Protein AF-A0A949PMW7-F1 (afdb_monomer_lite)

Structure (mmCIF, N/CA/C/O backbone):
data_AF-A0A949PMW7-F1
#
_entry.id   AF-A0A949PMW7-F1
#
loop_
_atom_site.group_PDB
_atom_site.id
_atom_site.type_symbol
_atom_site.label_atom_id
_atom_site.label_alt_id
_atom_site.label_comp_id
_atom_site.label_asym_id
_atom_site.label_entity_id
_atom_site.label_seq_id
_atom_site.pdbx_PDB_ins_code
_atom_site.Cartn_x
_atom_site.Cartn_y
_atom_site.Cartn_z
_atom_site.occupancy
_atom_site.B_iso_or_equiv
_atom_site.auth_seq_id
_atom_site.auth_comp_id
_atom_site.auth_asym_id
_atom_site.auth_atom_id
_atom_site.pdbx_PDB_model_num
ATOM 1 N N . MET A 1 1 ? 13.376 -17.181 19.870 1.00 48.56 1 MET A N 1
ATOM 2 C CA . MET A 1 1 ? 12.760 -15.871 19.568 1.00 48.56 1 MET A CA 1
ATOM 3 C C . MET A 1 1 ? 11.488 -16.152 18.781 1.00 48.56 1 MET A C 1
ATOM 5 O O . MET A 1 1 ? 11.592 -16.714 17.703 1.00 48.56 1 MET A O 1
ATOM 9 N N . ILE A 1 2 ? 10.303 -15.901 19.344 1.00 54.31 2 ILE A N 1
ATOM 10 C CA . ILE A 1 2 ? 9.039 -16.058 18.604 1.00 54.31 2 ILE A CA 1
ATOM 11 C C . ILE A 1 2 ? 8.854 -14.772 17.798 1.00 54.31 2 ILE A C 1
ATOM 13 O O . ILE A 1 2 ? 8.815 -13.692 18.382 1.00 54.31 2 ILE A O 1
ATOM 17 N N . LEU A 1 3 ? 8.806 -14.874 16.471 1.00 75.69 3 LEU A N 1
ATOM 18 C CA . LEU A 1 3 ? 8.515 -13.734 15.603 1.00 75.69 3 LEU A CA 1
ATOM 19 C C . LEU A 1 3 ? 7.012 -13.443 15.718 1.00 75.69 3 LEU A C 1
ATOM 21 O O . LEU A 1 3 ? 6.194 -14.329 15.471 1.00 75.69 3 LEU A O 1
ATOM 25 N N . GLY A 1 4 ? 6.637 -12.235 16.141 1.00 85.19 4 GLY A N 1
ATOM 26 C CA . GLY A 1 4 ? 5.227 -11.851 16.227 1.00 85.19 4 GLY A CA 1
ATOM 27 C C . GLY A 1 4 ? 4.612 -11.741 14.832 1.00 85.19 4 GLY A C 1
ATOM 28 O O . GLY A 1 4 ? 5.252 -11.210 13.928 1.00 85.19 4 GLY A O 1
ATOM 29 N N . ALA A 1 5 ? 3.380 -12.217 14.652 1.00 91.06 5 ALA A N 1
ATOM 30 C CA . ALA A 1 5 ? 2.618 -12.052 13.414 1.00 91.06 5 ALA A CA 1
ATOM 31 C C . ALA A 1 5 ? 1.388 -11.172 13.655 1.00 91.06 5 ALA A C 1
ATOM 33 O O . ALA A 1 5 ? 0.769 -11.237 14.721 1.00 91.06 5 ALA A O 1
ATOM 34 N N . ILE A 1 6 ? 1.010 -10.373 12.657 1.00 92.81 6 ILE A N 1
ATOM 35 C CA . ILE A 1 6 ? -0.219 -9.572 12.697 1.00 92.81 6 ILE A CA 1
ATOM 36 C C . ILE A 1 6 ? -1.310 -10.304 11.920 1.00 92.81 6 ILE A C 1
ATOM 38 O O . ILE A 1 6 ? -1.129 -10.681 10.763 1.00 92.81 6 ILE A O 1
ATOM 42 N N . ARG A 1 7 ? -2.480 -10.473 12.539 1.00 94.69 7 ARG A N 1
ATOM 43 C CA . ARG A 1 7 ? -3.654 -11.054 11.883 1.00 94.69 7 ARG A CA 1
ATOM 44 C C . ARG A 1 7 ? -4.845 -10.118 12.011 1.00 94.69 7 ARG A C 1
ATOM 46 O O . ARG A 1 7 ? -5.456 -10.012 13.073 1.00 94.69 7 ARG A O 1
ATOM 53 N N . LYS A 1 8 ? -5.182 -9.442 10.916 1.00 96.38 8 LYS A N 1
ATOM 54 C CA . LYS A 1 8 ? -6.333 -8.548 10.827 1.00 96.38 8 LYS A CA 1
ATOM 55 C C . LYS A 1 8 ? -7.572 -9.332 10.393 1.00 96.38 8 LYS A C 1
ATOM 57 O O . LYS A 1 8 ? -7.629 -9.861 9.288 1.00 96.38 8 LYS A O 1
ATOM 62 N N . VAL A 1 9 ? -8.579 -9.365 11.263 1.00 95.94 9 VAL A N 1
ATOM 63 C CA . VAL A 1 9 ? -9.898 -9.969 11.016 1.00 95.94 9 VAL A CA 1
ATOM 64 C C . VAL A 1 9 ? -11.020 -8.930 11.026 1.00 95.94 9 VAL A C 1
ATOM 66 O O . VAL A 1 9 ? -10.823 -7.795 11.465 1.00 95.94 9 VAL A O 1
ATOM 69 N N . GLY A 1 10 ? -12.198 -9.323 10.535 1.00 97.06 10 GLY A N 1
ATOM 70 C CA . GLY A 1 10 ? -13.390 -8.473 10.480 1.00 97.06 10 GLY A CA 1
ATOM 71 C C . GLY A 1 10 ? -13.323 -7.392 9.400 1.00 97.06 10 GLY A C 1
ATOM 72 O O . GLY A 1 10 ? -12.268 -7.115 8.837 1.00 97.06 10 GLY A O 1
ATOM 73 N N . THR A 1 11 ? -14.454 -6.758 9.111 1.00 96.50 11 THR A N 1
ATOM 74 C CA . THR A 1 11 ? -14.602 -5.808 7.994 1.00 96.50 11 THR A CA 1
ATOM 75 C C . THR A 1 11 ? -14.104 -4.393 8.297 1.00 96.50 11 THR A C 1
ATOM 77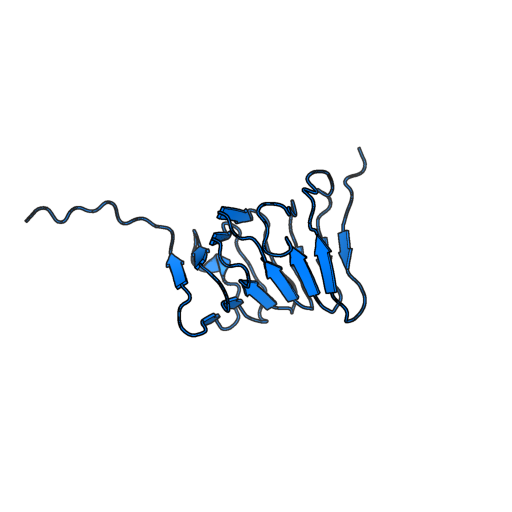 O O . THR A 1 11 ? -13.934 -3.603 7.376 1.00 96.50 11 THR A O 1
ATOM 80 N N . GLY A 1 12 ? -13.831 -4.069 9.565 1.00 98.00 12 GLY A N 1
ATOM 81 C CA . GLY A 1 12 ? -13.364 -2.742 9.977 1.00 98.00 12 GLY A CA 1
ATOM 82 C C . GLY A 1 12 ? -11.913 -2.430 9.593 1.00 98.00 12 GLY A C 1
ATOM 83 O O . GLY A 1 12 ? -11.220 -3.240 8.970 1.00 98.00 12 GLY A O 1
ATOM 84 N N . THR A 1 13 ? -11.436 -1.268 10.034 1.00 98.06 13 THR A N 1
ATOM 85 C CA . THR A 1 13 ? -10.054 -0.808 9.834 1.00 98.06 13 THR A CA 1
ATOM 86 C C . THR A 1 13 ? -9.223 -1.037 11.091 1.00 98.06 13 THR A C 1
ATOM 88 O O . THR A 1 13 ? -9.633 -0.656 12.184 1.00 98.06 13 THR A O 1
ATOM 91 N N . LEU A 1 14 ? -8.043 -1.638 10.940 1.00 97.19 14 LEU A N 1
ATOM 92 C CA . LEU A 1 14 ? -6.988 -1.613 11.953 1.00 97.19 14 LEU A CA 1
ATOM 93 C C . LEU A 1 14 ? -5.913 -0.637 11.492 1.00 97.19 14 LEU A C 1
ATOM 95 O O . LEU A 1 14 ? -5.380 -0.802 10.399 1.00 97.19 14 LEU A O 1
ATOM 99 N N . THR A 1 15 ? -5.585 0.343 12.324 1.00 97.00 15 THR A N 1
ATOM 100 C CA . THR A 1 15 ? -4.560 1.344 12.017 1.00 97.00 15 THR A CA 1
ATOM 101 C C . THR A 1 15 ? -3.307 1.089 12.843 1.00 97.00 15 THR A C 1
ATOM 103 O O . THR A 1 15 ? -3.361 1.072 14.071 1.00 97.00 15 THR A O 1
ATOM 106 N N . LEU A 1 16 ? -2.170 0.932 12.169 1.00 95.56 16 LEU A N 1
ATOM 107 C CA . LEU A 1 16 ? -0.841 0.846 12.766 1.00 95.56 16 LEU A CA 1
ATOM 108 C C . LEU A 1 16 ? -0.183 2.228 12.708 1.00 95.56 16 LEU A C 1
ATOM 110 O O . LEU A 1 16 ? 0.491 2.567 11.738 1.00 95.56 16 LEU A O 1
ATOM 114 N N . SER A 1 17 ? -0.421 3.049 13.732 1.00 94.62 17 SER A N 1
ATOM 115 C CA . SER A 1 17 ? 0.116 4.417 13.816 1.00 94.62 17 SER A CA 1
ATOM 116 C C . SER A 1 17 ? 1.540 4.494 14.379 1.00 94.62 17 SER A C 1
ATOM 118 O O . SER A 1 17 ? 2.226 5.482 14.133 1.00 94.62 17 SER A O 1
ATOM 120 N N . GLY A 1 18 ? 1.981 3.478 15.125 1.00 92.25 18 GLY A N 1
ATOM 121 C CA . GLY A 1 18 ? 3.345 3.354 15.649 1.00 92.25 18 GLY A CA 1
ATOM 122 C C . GLY A 1 18 ? 4.283 2.553 14.743 1.00 92.25 18 GLY A C 1
ATOM 123 O O . GLY A 1 18 ? 3.854 1.905 13.784 1.00 92.25 18 GLY A O 1
ATOM 124 N N . ASP A 1 19 ? 5.571 2.569 15.076 1.00 87.50 19 ASP A N 1
ATOM 125 C CA . ASP A 1 19 ? 6.575 1.757 14.392 1.00 87.50 19 ASP A CA 1
ATOM 126 C C . ASP A 1 19 ? 6.646 0.363 15.037 1.00 87.50 19 ASP A C 1
ATOM 128 O O . ASP A 1 19 ? 6.971 0.203 16.212 1.00 87.50 19 ASP A O 1
ATOM 132 N N . HIS A 1 20 ? 6.321 -0.664 14.258 1.00 82.00 20 HIS A N 1
ATOM 133 C CA . HIS A 1 20 ? 6.089 -2.035 14.701 1.00 82.00 20 HIS A CA 1
ATOM 134 C C . HIS A 1 20 ? 7.138 -3.000 14.126 1.00 82.00 20 HIS A C 1
ATOM 136 O O . HIS A 1 20 ? 6.818 -3.988 13.470 1.00 82.00 20 HIS A O 1
ATOM 142 N N . ASN A 1 21 ? 8.420 -2.735 14.390 1.00 78.69 21 ASN A N 1
ATOM 143 C CA . ASN A 1 21 ? 9.539 -3.483 13.793 1.00 78.69 21 ASN A CA 1
ATOM 144 C C . ASN A 1 21 ? 9.737 -4.908 14.358 1.00 78.69 21 ASN A C 1
ATOM 146 O O . ASN A 1 21 ? 10.553 -5.666 13.841 1.00 78.69 21 ASN A O 1
ATOM 150 N N . SER A 1 22 ? 9.006 -5.289 15.409 1.00 83.25 22 SER A N 1
ATOM 151 C CA . SER A 1 22 ? 9.116 -6.598 16.068 1.00 83.25 22 SER A CA 1
ATOM 152 C C . SER A 1 22 ? 8.214 -7.689 15.472 1.00 83.25 22 SER A C 1
ATOM 154 O O . SER A 1 22 ? 8.407 -8.868 15.778 1.00 83.25 22 SER A O 1
ATOM 156 N N . PHE A 1 23 ? 7.252 -7.339 14.609 1.00 83.94 23 PHE A N 1
ATOM 157 C CA . PHE A 1 23 ? 6.304 -8.292 14.012 1.00 83.94 23 PHE A CA 1
ATOM 158 C C . PHE A 1 23 ? 6.822 -8.883 12.700 1.00 83.94 23 PHE A C 1
ATOM 160 O O . PHE A 1 23 ? 6.257 -8.699 11.626 1.00 83.94 23 PHE A O 1
ATOM 167 N N . THR A 1 24 ? 7.941 -9.588 12.777 1.00 85.75 24 THR A N 1
ATOM 168 C CA . THR A 1 24 ? 8.629 -10.149 11.607 1.00 85.75 24 THR A CA 1
ATOM 169 C C . THR A 1 24 ? 8.054 -11.487 11.132 1.00 85.75 24 THR A C 1
ATOM 171 O O . THR A 1 24 ? 8.508 -12.014 10.120 1.00 85.75 24 THR A O 1
ATOM 174 N N . GLY A 1 25 ? 7.035 -12.029 11.811 1.00 89.44 25 GLY A N 1
ATOM 175 C CA . GLY A 1 25 ? 6.341 -13.268 11.435 1.00 89.44 25 GLY A CA 1
ATOM 176 C C . GLY A 1 25 ? 5.393 -13.120 10.238 1.00 89.44 25 GLY A C 1
ATOM 177 O O . GLY A 1 25 ? 4.716 -14.078 9.874 1.00 89.44 25 GLY A O 1
ATOM 178 N N . GLY A 1 26 ? 5.340 -11.931 9.631 1.00 93.06 26 GLY A N 1
ATOM 179 C CA . GLY A 1 26 ? 4.452 -11.602 8.524 1.00 93.06 26 GLY A CA 1
ATOM 180 C C . GLY A 1 26 ? 3.075 -11.130 8.985 1.00 93.06 26 GLY A C 1
ATOM 181 O O . GLY A 1 26 ? 2.756 -11.066 10.177 1.00 93.06 26 GLY A O 1
ATOM 182 N N . THR A 1 27 ? 2.254 -10.766 8.006 1.00 96.62 27 THR A N 1
ATOM 183 C CA . THR A 1 27 ? 0.935 -10.178 8.237 1.00 96.62 27 THR A CA 1
ATOM 184 C C . THR A 1 27 ? -0.117 -10.835 7.361 1.00 96.62 27 THR A C 1
ATOM 186 O O . THR A 1 27 ? 0.087 -11.026 6.167 1.00 96.62 27 THR A O 1
ATOM 189 N N . THR A 1 28 ? -1.273 -11.155 7.937 1.00 97.75 28 THR A N 1
ATOM 190 C CA . THR A 1 28 ? -2.447 -11.630 7.193 1.00 97.75 28 THR A CA 1
ATOM 191 C C . THR A 1 28 ? -3.634 -10.709 7.443 1.00 97.75 28 THR A C 1
ATOM 193 O O . THR A 1 28 ? -4.027 -10.494 8.590 1.00 97.75 28 THR A O 1
ATOM 196 N N . ILE A 1 29 ? -4.238 -10.199 6.374 1.00 98.38 29 ILE A N 1
ATOM 197 C CA . ILE A 1 29 ? -5.479 -9.424 6.389 1.00 98.38 29 ILE A CA 1
ATOM 198 C C . ILE A 1 29 ? -6.568 -10.320 5.815 1.00 98.38 29 ILE A C 1
ATOM 200 O O . ILE A 1 29 ? -6.662 -10.504 4.605 1.00 98.38 29 ILE A O 1
ATOM 204 N N . SER A 1 30 ? -7.387 -10.905 6.684 1.00 98.00 30 SER A N 1
ATOM 205 C CA . SER A 1 30 ? -8.479 -11.786 6.265 1.00 98.00 30 SER A CA 1
ATOM 206 C C . SER A 1 30 ? -9.666 -11.012 5.686 1.00 98.00 30 SER A C 1
ATOM 208 O O . SER A 1 30 ? -10.362 -11.545 4.834 1.00 98.00 30 SER A O 1
ATOM 210 N N . ALA A 1 31 ? -9.909 -9.787 6.164 1.00 96.56 31 ALA A N 1
ATOM 211 C CA . ALA A 1 31 ? -10.979 -8.902 5.707 1.00 96.56 31 ALA A CA 1
ATOM 212 C C . ALA A 1 31 ? -10.741 -7.452 6.177 1.00 96.56 31 ALA A C 1
ATOM 214 O O . ALA A 1 31 ? -9.932 -7.190 7.081 1.00 96.56 31 ALA A O 1
ATOM 215 N N . GLY A 1 32 ? -11.498 -6.517 5.597 1.00 98.19 32 GLY A N 1
ATOM 216 C CA . GLY A 1 32 ? -11.461 -5.100 5.956 1.00 98.19 32 GLY A CA 1
ATOM 217 C C . GLY A 1 32 ? -10.161 -4.422 5.535 1.00 98.19 32 GLY A C 1
ATOM 218 O O . GLY A 1 32 ? -9.576 -4.776 4.513 1.00 98.19 32 GLY A O 1
ATOM 219 N N . VAL A 1 33 ? -9.708 -3.451 6.328 1.00 98.56 33 VAL A N 1
ATOM 220 C CA . VAL A 1 33 ? -8.523 -2.642 6.008 1.00 98.56 33 VAL A CA 1
ATOM 221 C C . VAL A 1 33 ? -7.459 -2.787 7.094 1.00 98.56 33 VAL A C 1
ATOM 223 O O . VAL A 1 33 ? -7.763 -2.692 8.286 1.00 98.56 33 VAL A O 1
ATOM 226 N N . LEU A 1 34 ? -6.205 -2.980 6.692 1.00 98.00 34 LEU A N 1
ATOM 227 C CA . LEU A 1 34 ? -5.043 -2.671 7.526 1.00 98.00 34 LEU A CA 1
ATOM 228 C C . LEU A 1 34 ? -4.418 -1.382 7.000 1.00 98.00 34 LEU A C 1
ATOM 230 O O . LEU A 1 34 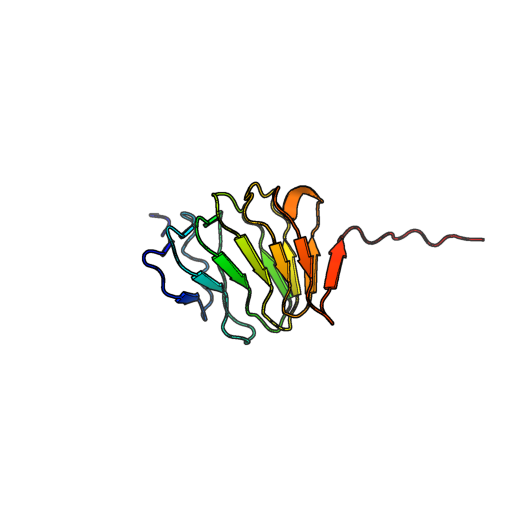? -3.970 -1.344 5.858 1.00 98.00 34 LEU A O 1
ATOM 234 N N . GLN A 1 35 ? -4.402 -0.333 7.814 1.00 98.44 35 GLN A N 1
ATOM 235 C CA . GLN A 1 35 ? -3.813 0.949 7.456 1.00 98.44 35 GLN A CA 1
ATOM 236 C C . GLN A 1 35 ? -2.479 1.150 8.171 1.00 98.44 35 GLN A C 1
ATOM 238 O O . GLN A 1 35 ? -2.394 1.002 9.388 1.00 98.44 35 GLN A O 1
ATOM 243 N N . ILE A 1 36 ? -1.452 1.527 7.419 1.00 97.50 36 ILE A N 1
ATOM 244 C CA . ILE A 1 36 ? -0.135 1.898 7.928 1.00 97.50 36 ILE A CA 1
ATOM 245 C C . ILE A 1 36 ? -0.063 3.414 8.021 1.00 97.50 36 ILE A C 1
ATOM 247 O O . ILE A 1 36 ? -0.185 4.107 7.011 1.00 97.50 36 ILE A O 1
ATOM 251 N N . GLY A 1 37 ? 0.136 3.922 9.232 1.00 97.06 37 GLY A N 1
ATOM 252 C CA . GLY A 1 37 ? 0.084 5.347 9.524 1.00 97.06 37 GLY A CA 1
ATOM 253 C C . GLY A 1 37 ? -1.339 5.909 9.614 1.00 97.06 37 GLY A C 1
ATOM 254 O O . GLY A 1 37 ? -2.343 5.237 9.364 1.00 97.06 37 GLY A O 1
ATOM 255 N N . ASN A 1 38 ? -1.422 7.172 10.026 1.00 96.88 38 ASN A N 1
ATOM 256 C CA . ASN A 1 38 ? -2.671 7.930 10.142 1.00 96.88 38 ASN A CA 1
ATOM 257 C C . ASN A 1 38 ? -2.491 9.376 9.644 1.00 96.88 38 ASN A C 1
ATOM 259 O O . ASN A 1 38 ? -2.817 10.327 10.348 1.00 96.88 38 ASN A O 1
ATOM 263 N N . GLY A 1 39 ? -1.854 9.540 8.481 1.00 95.88 39 GLY A N 1
ATOM 264 C CA . GLY A 1 39 ? -1.508 10.840 7.893 1.00 95.88 39 GLY A CA 1
ATOM 265 C C . GLY A 1 39 ? -0.268 11.506 8.504 1.00 95.88 39 GLY A C 1
ATOM 266 O O . GLY A 1 39 ? 0.090 12.614 8.117 1.00 95.88 39 GLY A O 1
ATOM 267 N N . GLY A 1 40 ? 0.396 10.841 9.453 1.00 95.62 40 GLY A N 1
ATOM 268 C CA . GLY A 1 40 ? 1.648 11.283 10.070 1.00 95.62 40 GLY A CA 1
ATOM 269 C C . GLY A 1 40 ? 2.891 10.639 9.451 1.00 95.62 40 GLY A C 1
ATOM 270 O O . GLY A 1 40 ? 2.818 9.924 8.452 1.00 95.62 40 GLY A O 1
ATOM 271 N N . ALA A 1 41 ? 4.040 10.873 10.086 1.00 95.62 41 ALA A N 1
ATOM 272 C CA . ALA A 1 41 ? 5.328 10.327 9.658 1.00 95.62 41 ALA A CA 1
ATOM 273 C C . ALA A 1 41 ? 5.646 8.954 10.273 1.00 95.62 41 ALA A C 1
ATOM 275 O O . ALA A 1 41 ? 6.710 8.409 10.003 1.00 95.62 41 ALA A O 1
ATOM 276 N N . THR A 1 42 ? 4.762 8.399 11.100 1.00 95.31 42 THR A N 1
ATOM 277 C CA . THR A 1 42 ? 4.952 7.128 11.813 1.00 95.31 42 THR A CA 1
ATOM 278 C C . THR A 1 42 ? 4.025 6.047 11.271 1.00 95.31 42 THR A C 1
ATOM 280 O O . THR A 1 42 ? 3.029 6.339 10.599 1.00 95.31 42 THR A O 1
ATOM 283 N N . GLY A 1 43 ? 4.358 4.794 11.563 1.00 94.19 43 GLY A N 1
ATOM 284 C CA . GLY A 1 43 ? 3.647 3.637 11.041 1.00 94.19 43 GLY A CA 1
ATOM 285 C C . GLY A 1 43 ? 4.612 2.756 10.271 1.00 94.19 43 GLY A C 1
ATOM 286 O O . GLY A 1 43 ? 5.105 3.144 9.209 1.00 94.19 43 GLY A O 1
ATOM 287 N N . SER A 1 44 ? 4.860 1.552 10.774 1.00 92.06 44 SER A N 1
ATOM 288 C CA . SER A 1 44 ? 5.646 0.557 10.050 1.00 92.06 44 SER A CA 1
ATOM 289 C C . SER A 1 44 ? 4.992 -0.818 10.088 1.00 92.06 44 SER A C 1
ATOM 291 O O . SER A 1 44 ? 4.219 -1.144 10.990 1.00 92.06 44 SER A O 1
ATOM 293 N N . LEU A 1 45 ? 5.301 -1.606 9.061 1.00 93.81 45 LEU A N 1
ATOM 294 C CA . LEU A 1 45 ? 4.914 -3.001 8.941 1.00 93.81 45 LEU A CA 1
ATOM 295 C C . LEU A 1 45 ? 6.075 -3.763 8.294 1.00 93.81 45 LEU A C 1
ATOM 297 O O . LEU A 1 45 ? 6.307 -3.587 7.097 1.00 93.81 45 LEU A O 1
ATOM 301 N N . PRO A 1 46 ? 6.847 -4.551 9.055 1.00 91.75 46 PRO A N 1
ATOM 302 C CA . PRO A 1 46 ? 7.878 -5.401 8.486 1.00 91.75 46 PRO A CA 1
ATOM 303 C C . PRO A 1 46 ? 7.284 -6.705 7.934 1.00 91.75 46 PRO A C 1
ATOM 305 O O . PRO A 1 46 ? 6.237 -7.181 8.373 1.00 91.75 46 PRO A O 1
ATOM 308 N N . GLY A 1 47 ? 8.018 -7.325 7.012 1.00 93.69 47 GLY A N 1
ATOM 309 C CA . GLY A 1 47 ? 7.715 -8.659 6.499 1.00 93.69 47 GLY A CA 1
ATOM 310 C C . GLY A 1 47 ? 6.649 -8.701 5.403 1.00 93.69 47 GLY A C 1
ATOM 311 O O . GLY A 1 47 ? 6.128 -7.686 4.948 1.00 93.69 47 GLY A O 1
ATOM 312 N N . ASN A 1 48 ? 6.365 -9.922 4.950 1.00 96.19 48 ASN A N 1
ATOM 313 C CA . ASN A 1 48 ? 5.412 -10.181 3.874 1.00 96.19 48 ASN A CA 1
ATOM 314 C C . ASN A 1 48 ? 3.964 -10.011 4.348 1.00 96.19 48 ASN A C 1
ATOM 316 O O . ASN A 1 48 ? 3.638 -10.274 5.512 1.00 96.19 48 ASN A O 1
ATOM 320 N N . VAL A 1 49 ? 3.089 -9.629 3.420 1.00 97.94 49 VAL A N 1
ATOM 321 C CA . VAL A 1 49 ? 1.661 -9.425 3.661 1.00 97.94 49 VAL A CA 1
ATOM 322 C C . VAL A 1 49 ? 0.841 -10.327 2.745 1.00 97.94 49 VAL A C 1
ATOM 324 O O . VAL A 1 49 ? 1.010 -10.329 1.528 1.00 97.94 49 VAL A O 1
ATOM 327 N N . VAL A 1 50 ? -0.105 -11.053 3.329 1.00 98.44 50 VAL A N 1
ATOM 328 C CA . VAL A 1 50 ? -1.217 -11.678 2.606 1.00 98.44 50 VAL A CA 1
ATOM 329 C C . VAL A 1 50 ? -2.450 -10.808 2.833 1.00 98.44 50 VAL A C 1
ATOM 331 O O . VAL A 1 50 ? -2.948 -10.733 3.956 1.00 98.44 50 VAL A O 1
ATOM 334 N N . THR A 1 51 ? -2.938 -10.126 1.800 1.00 98.06 51 THR A N 1
ATOM 335 C CA . THR A 1 51 ? -4.132 -9.279 1.847 1.00 98.06 51 THR A CA 1
ATOM 336 C C . THR A 1 51 ? -5.294 -9.918 1.099 1.00 98.06 51 THR A C 1
ATOM 338 O O . THR A 1 51 ? -5.200 -10.175 -0.092 1.00 98.06 51 THR A O 1
ATOM 341 N N . ASN A 1 52 ? -6.408 -10.160 1.791 1.00 98.06 52 ASN A N 1
ATOM 342 C CA . ASN A 1 52 ? -7.705 -10.533 1.204 1.00 98.06 52 ASN A CA 1
ATOM 343 C C . ASN A 1 52 ? -8.759 -9.423 1.407 1.00 98.06 52 ASN A C 1
ATOM 345 O O . ASN A 1 52 ? -9.945 -9.624 1.165 1.00 98.06 52 ASN A O 1
ATOM 349 N N . GLY A 1 53 ? -8.322 -8.259 1.894 1.00 98.06 53 GLY A N 1
ATOM 350 C CA . GLY A 1 53 ? -9.102 -7.030 2.014 1.00 98.06 53 GLY A CA 1
ATOM 351 C C . GLY A 1 53 ? -8.333 -5.893 1.350 1.00 98.06 53 GLY A C 1
ATOM 352 O O . GLY A 1 53 ? -7.993 -5.995 0.176 1.00 98.06 53 GLY A O 1
ATOM 353 N N . ALA A 1 54 ? -7.994 -4.850 2.107 1.00 98.44 54 ALA A N 1
ATOM 354 C CA . ALA A 1 54 ? -7.118 -3.781 1.631 1.00 98.44 54 ALA A CA 1
ATOM 355 C C . ALA A 1 54 ? -5.926 -3.548 2.570 1.00 98.44 54 ALA A C 1
ATOM 357 O O . ALA A 1 54 ? -6.092 -3.435 3.791 1.00 98.44 54 ALA A O 1
ATOM 358 N N . LEU A 1 55 ? -4.735 -3.402 1.990 1.00 98.56 55 LEU A N 1
ATOM 359 C CA . LEU A 1 55 ? -3.568 -2.825 2.660 1.00 98.56 55 LEU A CA 1
ATOM 360 C C . LEU A 1 55 ? -3.454 -1.354 2.251 1.00 98.56 55 LEU A C 1
ATOM 362 O O . LEU A 1 55 ? -3.266 -1.055 1.076 1.00 98.56 55 LEU A O 1
ATOM 366 N N . SER A 1 56 ? -3.577 -0.439 3.208 1.00 98.62 56 SER A N 1
ATOM 367 C CA . SER A 1 56 ? -3.594 1.004 2.961 1.00 98.62 56 SER A CA 1
ATOM 368 C C . SER A 1 56 ? -2.359 1.686 3.545 1.00 98.62 56 SER A C 1
ATOM 370 O O . SER A 1 56 ? -2.041 1.492 4.716 1.00 98.62 56 SER A O 1
ATOM 372 N N . PHE A 1 57 ? -1.682 2.517 2.761 1.00 98.56 57 PHE A N 1
ATOM 373 C CA . PHE A 1 57 ? -0.546 3.327 3.192 1.00 98.56 57 PHE A CA 1
ATOM 374 C C . PHE A 1 57 ? -0.984 4.784 3.354 1.00 98.56 57 PHE A C 1
ATOM 376 O O . PHE A 1 57 ? -1.281 5.475 2.376 1.00 98.56 57 PHE A O 1
ATOM 383 N N . ASN A 1 58 ? -1.020 5.254 4.601 1.00 98.38 58 ASN A N 1
ATOM 384 C CA . ASN A 1 58 ? -1.441 6.596 4.991 1.00 98.38 58 ASN A CA 1
ATOM 385 C C . ASN A 1 58 ? -0.344 7.313 5.796 1.00 98.38 58 ASN A C 1
ATOM 387 O O . ASN A 1 58 ? -0.488 7.560 6.996 1.00 98.38 58 ASN A O 1
ATOM 391 N N . ARG A 1 59 ? 0.771 7.628 5.131 1.00 97.94 59 ARG A N 1
ATOM 392 C CA . ARG A 1 59 ? 1.877 8.421 5.690 1.00 97.94 59 ARG A CA 1
ATOM 393 C C . ARG A 1 59 ? 2.088 9.709 4.899 1.00 97.94 59 ARG A C 1
ATOM 395 O O . ARG A 1 59 ? 1.737 9.780 3.723 1.00 97.94 59 ARG A O 1
ATOM 402 N N . ASN A 1 60 ? 2.673 10.717 5.541 1.00 97.69 60 ASN A N 1
ATOM 403 C CA . ASN A 1 60 ? 2.986 12.011 4.916 1.00 97.69 60 ASN A CA 1
ATOM 404 C C . ASN A 1 60 ? 4.451 12.154 4.466 1.00 97.69 60 ASN A C 1
ATOM 406 O O . ASN A 1 60 ? 4.819 13.161 3.869 1.00 97.69 60 ASN A O 1
ATOM 410 N N . ASN A 1 61 ? 5.286 11.157 4.751 1.00 96.88 61 ASN A N 1
ATOM 411 C CA . ASN A 1 61 ? 6.699 11.119 4.402 1.00 96.88 61 ASN A CA 1
ATOM 412 C C . ASN A 1 61 ? 7.001 9.931 3.477 1.00 96.88 61 ASN A C 1
ATOM 414 O O . ASN A 1 61 ? 6.101 9.192 3.076 1.00 96.88 61 ASN A O 1
ATOM 418 N N . THR A 1 62 ? 8.274 9.750 3.127 1.00 96.56 62 THR A N 1
ATOM 419 C CA . THR A 1 62 ? 8.703 8.585 2.352 1.00 96.56 62 THR A CA 1
ATOM 420 C C . THR A 1 62 ? 8.783 7.340 3.233 1.00 96.56 62 THR A C 1
ATOM 422 O O . THR A 1 62 ? 9.456 7.348 4.265 1.00 96.56 62 THR A O 1
ATOM 425 N N . MET A 1 63 ? 8.141 6.256 2.800 1.00 95.56 63 MET A N 1
ATOM 426 C CA . MET A 1 63 ? 8.247 4.924 3.392 1.00 95.56 63 MET A CA 1
ATOM 427 C C . MET A 1 63 ? 8.613 3.903 2.317 1.00 95.56 63 MET A C 1
ATOM 429 O O . MET A 1 63 ? 7.909 3.774 1.322 1.00 95.56 63 MET A O 1
ATOM 433 N N . THR A 1 64 ? 9.663 3.121 2.555 1.00 96.06 64 THR A N 1
ATOM 434 C CA . THR A 1 64 ? 9.975 1.946 1.735 1.00 96.06 64 THR A CA 1
ATOM 435 C C . THR A 1 64 ? 9.347 0.706 2.356 1.00 96.06 64 THR A C 1
ATOM 437 O O . THR A 1 64 ? 9.590 0.402 3.524 1.00 96.06 64 THR A O 1
ATOM 440 N N . PHE A 1 65 ? 8.552 -0.016 1.573 1.00 96.50 65 PHE A N 1
ATOM 441 C CA . PHE A 1 65 ? 7.985 -1.303 1.946 1.00 96.50 65 PHE A CA 1
ATOM 442 C C . PHE A 1 65 ? 8.648 -2.407 1.115 1.00 96.50 65 PHE A C 1
ATOM 444 O O . PHE A 1 65 ? 8.467 -2.495 -0.101 1.00 96.50 65 PHE A O 1
ATOM 451 N N . THR A 1 66 ? 9.448 -3.229 1.793 1.00 95.38 66 THR A N 1
ATOM 452 C CA . THR A 1 66 ? 10.285 -4.269 1.176 1.00 95.38 66 THR A CA 1
ATOM 453 C C . THR A 1 66 ? 9.643 -5.652 1.161 1.00 95.38 66 THR A C 1
ATOM 455 O O . THR A 1 66 ? 10.162 -6.565 0.521 1.00 95.38 66 THR A O 1
ATOM 458 N N . GLY A 1 67 ? 8.529 -5.827 1.874 1.00 95.44 67 GLY A N 1
ATOM 459 C CA . GLY A 1 67 ? 7.787 -7.079 1.891 1.00 95.44 67 GLY A CA 1
ATOM 460 C C . GLY A 1 67 ? 7.122 -7.371 0.549 1.00 95.44 67 GLY A C 1
ATOM 461 O O . GLY A 1 67 ? 6.786 -6.465 -0.215 1.00 95.44 67 GLY A O 1
ATOM 462 N N . THR A 1 68 ? 6.888 -8.653 0.288 1.00 97.56 68 THR A N 1
ATOM 463 C CA . THR A 1 68 ? 5.982 -9.070 -0.789 1.00 97.56 68 THR A CA 1
ATOM 464 C C . THR A 1 68 ? 4.535 -8.988 -0.315 1.00 97.56 68 THR A C 1
ATOM 466 O O . THR A 1 68 ? 4.233 -9.230 0.857 1.00 97.56 68 THR A O 1
ATOM 469 N N . ILE A 1 69 ? 3.639 -8.638 -1.229 1.00 98.50 69 ILE A N 1
ATOM 470 C CA . ILE A 1 69 ? 2.200 -8.536 -1.012 1.00 98.50 69 ILE A CA 1
ATOM 471 C C . ILE A 1 69 ? 1.522 -9.556 -1.928 1.00 98.50 69 ILE A C 1
ATOM 473 O O . ILE A 1 69 ? 1.754 -9.587 -3.137 1.00 98.50 69 ILE A O 1
ATOM 477 N N . SER A 1 70 ? 0.678 -10.395 -1.343 1.00 98.44 70 SER A N 1
ATOM 478 C CA . SER A 1 70 ? -0.055 -11.476 -2.014 1.00 98.44 70 SER A CA 1
ATOM 479 C C . SER A 1 70 ? -1.489 -11.557 -1.481 1.00 98.44 70 SER A C 1
ATOM 481 O O . SER A 1 70 ? -1.876 -10.728 -0.661 1.00 98.44 70 SER A O 1
ATOM 483 N N . GLY A 1 71 ? -2.275 -12.550 -1.903 1.00 98.00 71 GLY A N 1
ATOM 484 C CA . GLY A 1 71 ? -3.687 -12.701 -1.519 1.00 98.00 71 GLY A CA 1
ATOM 485 C C . GLY A 1 71 ? -4.640 -12.065 -2.532 1.00 98.00 71 GLY A C 1
ATOM 486 O O . GLY A 1 71 ? -4.194 -11.561 -3.554 1.00 98.00 71 GLY A O 1
ATOM 487 N N . SER A 1 72 ? -5.950 -12.135 -2.291 1.00 97.88 72 SER A N 1
ATOM 488 C CA . SER A 1 72 ? -6.981 -11.711 -3.259 1.00 97.88 72 SER A CA 1
ATOM 489 C C . SER A 1 72 ? -7.347 -10.221 -3.209 1.00 97.88 72 SER A C 1
ATOM 491 O O . SER A 1 72 ? -8.204 -9.778 -3.968 1.00 97.88 72 SER A O 1
ATOM 493 N N . GLY A 1 73 ? -6.779 -9.476 -2.266 1.00 98.00 73 GLY A N 1
ATOM 494 C CA . GLY A 1 73 ? -7.141 -8.099 -1.951 1.00 98.00 73 GLY A CA 1
ATOM 495 C C . GLY A 1 73 ? -6.424 -7.051 -2.797 1.00 98.00 73 GLY A C 1
ATOM 496 O O . GLY A 1 73 ? -5.775 -7.355 -3.795 1.00 98.00 73 GLY A O 1
ATOM 497 N N . GLU A 1 74 ? -6.531 -5.803 -2.353 1.00 98.50 74 GLU A N 1
ATOM 498 C CA . GLU A 1 74 ? -5.973 -4.629 -3.030 1.00 98.50 74 GLU A CA 1
ATOM 499 C C . GLU A 1 74 ? -4.933 -3.892 -2.170 1.00 98.50 74 GLU A C 1
ATOM 501 O O . GLU A 1 74 ? -4.868 -4.046 -0.938 1.00 98.50 74 GLU A O 1
ATOM 506 N N . VAL A 1 75 ? -4.152 -3.038 -2.828 1.00 98.75 75 VAL A N 1
ATOM 507 C CA . VAL A 1 75 ? -3.248 -2.071 -2.194 1.00 98.75 75 VAL A CA 1
ATOM 508 C C . VAL A 1 75 ? -3.757 -0.656 -2.435 1.00 98.75 75 VAL A C 1
ATOM 510 O O . VAL A 1 75 ? -4.168 -0.308 -3.539 1.00 98.75 75 VAL A O 1
ATOM 513 N N . ARG A 1 76 ? -3.713 0.186 -1.400 1.00 98.75 76 ARG A N 1
ATOM 514 C CA . ARG A 1 76 ? -4.151 1.582 -1.462 1.00 98.75 76 ARG A CA 1
ATOM 515 C C . ARG A 1 76 ? -3.036 2.524 -1.018 1.00 98.75 76 ARG A C 1
ATOM 517 O O . ARG A 1 76 ? -2.543 2.410 0.101 1.00 98.75 76 ARG A O 1
ATOM 524 N N . GLN A 1 77 ? -2.681 3.490 -1.854 1.00 98.50 77 GLN A N 1
ATOM 525 C CA . GLN A 1 77 ? -1.901 4.661 -1.461 1.00 98.50 77 GLN A CA 1
ATOM 526 C C . GLN A 1 77 ? -2.881 5.801 -1.169 1.00 98.50 77 GLN A C 1
ATOM 528 O O . GLN A 1 77 ? -3.544 6.285 -2.085 1.00 98.50 77 GLN A O 1
ATOM 533 N N . VAL A 1 78 ? -2.988 6.214 0.095 1.00 98.50 78 VAL A N 1
ATOM 534 C CA . VAL A 1 78 ? -3.943 7.257 0.526 1.00 98.50 78 VAL A CA 1
ATOM 535 C C . VAL A 1 78 ? -3.267 8.442 1.220 1.00 98.50 78 VAL A C 1
ATOM 537 O O . VAL A 1 78 ? -3.849 9.518 1.310 1.00 98.50 78 VAL A O 1
ATOM 540 N N . GLY A 1 79 ? -2.045 8.255 1.721 1.00 98.12 79 GLY A N 1
ATOM 541 C CA . GLY A 1 79 ? -1.271 9.314 2.362 1.00 98.12 79 GLY A CA 1
ATOM 542 C C . GLY A 1 79 ? -0.708 10.319 1.359 1.00 98.12 79 GLY A C 1
ATOM 543 O O . GLY A 1 79 ? -0.473 9.993 0.198 1.00 98.12 79 GLY A O 1
ATOM 544 N N . THR A 1 80 ? -0.441 11.540 1.821 1.00 98.06 80 THR A N 1
ATOM 545 C CA . THR A 1 80 ? 0.158 12.616 1.011 1.00 98.06 80 THR A CA 1
ATOM 546 C C . THR A 1 80 ? 1.641 12.396 0.699 1.00 98.06 80 THR A C 1
ATOM 548 O O . THR A 1 80 ? 2.189 13.086 -0.156 1.00 98.06 80 THR A O 1
ATOM 551 N N . GLY A 1 81 ? 2.291 11.456 1.391 1.00 97.69 81 GLY A N 1
ATOM 552 C CA . GLY A 1 81 ? 3.700 11.118 1.226 1.00 97.69 81 GLY A CA 1
ATOM 553 C C . GLY A 1 81 ? 3.982 10.182 0.050 1.00 97.69 81 GLY A C 1
ATOM 554 O O . GLY A 1 81 ? 3.187 10.033 -0.880 1.00 97.69 81 GLY A O 1
ATOM 555 N N . THR A 1 82 ? 5.145 9.530 0.105 1.00 97.88 82 THR A N 1
ATOM 556 C CA . THR A 1 82 ? 5.595 8.581 -0.921 1.00 97.88 82 THR A CA 1
ATOM 557 C C . THR A 1 82 ? 5.734 7.181 -0.342 1.00 97.88 82 THR A C 1
ATOM 559 O O . THR A 1 82 ? 6.505 6.980 0.592 1.00 97.88 82 THR A O 1
ATOM 562 N N . THR A 1 83 ? 5.065 6.195 -0.931 1.00 97.88 83 THR A N 1
ATOM 563 C CA . THR A 1 83 ? 5.353 4.781 -0.640 1.00 97.88 83 THR A CA 1
ATOM 564 C C . THR A 1 83 ? 6.218 4.214 -1.751 1.00 97.88 83 THR A C 1
ATOM 566 O O . THR A 1 83 ? 5.896 4.383 -2.924 1.00 97.88 83 THR A O 1
ATOM 569 N N . VAL A 1 84 ? 7.310 3.542 -1.397 1.00 97.50 84 VAL A N 1
ATOM 570 C CA . VAL A 1 84 ? 8.196 2.853 -2.339 1.00 97.50 84 VAL A CA 1
ATOM 571 C C . VAL A 1 84 ? 8.003 1.349 -2.180 1.00 97.50 84 VAL A C 1
ATOM 573 O O . VAL A 1 84 ? 8.336 0.796 -1.132 1.00 97.50 84 VAL A O 1
ATOM 576 N N . LEU A 1 85 ? 7.459 0.691 -3.204 1.00 97.50 85 LEU A N 1
ATOM 577 C CA . LEU A 1 85 ? 7.300 -0.761 -3.247 1.00 97.50 85 LEU A CA 1
ATOM 578 C C . LEU A 1 85 ? 8.478 -1.391 -3.990 1.00 97.50 85 LEU A C 1
ATOM 580 O O . LEU A 1 85 ? 8.713 -1.104 -5.168 1.00 97.50 85 LEU A O 1
ATOM 584 N N . THR A 1 86 ? 9.196 -2.271 -3.296 1.00 96.38 86 THR A N 1
ATOM 585 C CA . THR A 1 86 ? 10.365 -2.966 -3.861 1.00 96.38 86 THR A CA 1
ATOM 586 C C . THR A 1 86 ? 10.132 -4.467 -4.033 1.00 96.38 86 THR A C 1
ATOM 588 O O . THR A 1 86 ? 10.813 -5.106 -4.832 1.00 96.38 86 THR A O 1
ATOM 591 N N . GLY A 1 87 ? 9.146 -5.029 -3.324 1.00 95.94 87 GLY A N 1
ATOM 592 C CA . GLY A 1 87 ? 8.760 -6.434 -3.430 1.00 95.94 87 GLY A CA 1
ATOM 593 C C . GLY A 1 87 ? 8.146 -6.795 -4.786 1.00 95.94 87 GLY A C 1
ATOM 594 O O . GLY A 1 87 ? 7.613 -5.944 -5.496 1.00 95.94 87 GLY A O 1
ATOM 595 N N . ILE A 1 88 ? 8.214 -8.081 -5.131 1.00 96.94 88 ILE A N 1
ATOM 596 C CA . ILE A 1 88 ? 7.459 -8.678 -6.240 1.00 96.94 88 ILE A CA 1
ATOM 597 C C . ILE A 1 88 ? 6.109 -9.111 -5.678 1.00 96.94 88 ILE A C 1
ATOM 599 O O . ILE A 1 88 ? 6.050 -9.949 -4.776 1.00 96.94 88 ILE A O 1
ATOM 603 N N . ASN A 1 89 ? 5.034 -8.529 -6.192 1.00 98.19 89 ASN A N 1
ATOM 604 C CA . ASN A 1 89 ? 3.700 -8.681 -5.639 1.00 98.19 89 ASN A CA 1
ATOM 605 C C . ASN A 1 89 ? 2.796 -9.488 -6.577 1.00 98.19 89 ASN A C 1
ATOM 607 O O . ASN A 1 89 ? 2.965 -9.464 -7.793 1.00 98.19 89 ASN A O 1
ATOM 611 N N . THR A 1 90 ? 1.827 -10.210 -6.011 1.00 98.00 90 THR A N 1
ATOM 612 C CA . THR A 1 90 ? 0.963 -11.148 -6.760 1.00 98.00 90 THR A CA 1
ATOM 613 C C . THR A 1 90 ? -0.528 -10.975 -6.483 1.00 98.00 90 THR A C 1
ATOM 615 O O . THR A 1 90 ? -1.331 -11.815 -6.884 1.00 98.00 90 THR A O 1
ATOM 618 N N . TYR A 1 91 ? -0.921 -9.901 -5.795 1.00 98.19 91 TYR A N 1
ATOM 619 C CA . TYR A 1 91 ? -2.328 -9.629 -5.520 1.00 98.19 91 TYR A CA 1
ATOM 620 C C . TYR A 1 91 ? -3.081 -9.216 -6.804 1.00 98.19 91 TYR A C 1
ATOM 622 O O . TYR A 1 91 ? -2.593 -8.355 -7.543 1.00 98.19 91 TYR A O 1
ATOM 630 N N . PRO A 1 92 ? -4.265 -9.795 -7.083 1.00 97.88 92 PRO A N 1
ATOM 631 C CA . PRO A 1 92 ? -5.053 -9.477 -8.268 1.00 97.88 92 PRO A CA 1
ATOM 632 C C . PRO A 1 92 ? -6.094 -8.374 -8.029 1.00 97.88 92 PRO A C 1
ATOM 634 O O . PRO A 1 92 ? -6.676 -7.890 -8.991 1.00 97.88 92 PRO A O 1
ATOM 637 N N . GLY A 1 93 ? -6.355 -7.960 -6.780 1.00 97.81 93 GLY A N 1
ATOM 638 C CA . GLY A 1 93 ? -7.383 -6.955 -6.471 1.00 97.81 93 GLY A CA 1
ATOM 639 C C . GLY A 1 93 ? -7.026 -5.527 -6.895 1.00 97.81 93 GLY A C 1
ATOM 640 O O . GLY A 1 93 ? -7.862 -4.636 -6.784 1.00 97.81 93 GLY A O 1
ATOM 641 N N . GLY A 1 94 ? -5.811 -5.317 -7.408 1.00 97.75 94 GLY A N 1
ATOM 642 C CA . GLY A 1 94 ? -5.366 -4.057 -7.990 1.00 97.75 94 GLY A CA 1
ATOM 643 C C . GLY A 1 94 ? -4.733 -3.083 -6.998 1.00 97.75 94 GLY A C 1
ATOM 644 O O . GLY A 1 94 ? -4.636 -3.332 -5.791 1.00 97.75 94 GLY A O 1
ATOM 645 N N . THR A 1 95 ? -4.264 -1.966 -7.548 1.00 98.56 95 THR A N 1
ATOM 646 C CA . THR A 1 95 ? -3.628 -0.873 -6.809 1.00 98.56 95 THR A CA 1
ATOM 647 C C . THR A 1 95 ? -4.404 0.418 -7.020 1.00 98.56 95 THR A C 1
ATOM 649 O O . THR A 1 95 ? -4.542 0.889 -8.149 1.00 98.56 95 THR A O 1
ATOM 652 N N . LYS A 1 96 ? -4.862 1.042 -5.936 1.00 98.69 96 LYS A N 1
ATOM 653 C CA . LYS A 1 96 ? -5.533 2.343 -5.969 1.00 98.69 96 LYS A CA 1
ATOM 654 C C . LYS A 1 96 ? -4.643 3.437 -5.384 1.00 98.69 96 LYS A C 1
ATOM 656 O O . LYS A 1 96 ? -4.174 3.321 -4.254 1.00 98.69 96 LYS A O 1
ATOM 661 N N . ILE A 1 97 ? -4.455 4.526 -6.119 1.00 98.69 97 ILE A N 1
ATOM 662 C CA . ILE A 1 97 ? -3.700 5.704 -5.687 1.00 98.69 97 ILE A CA 1
ATOM 663 C C . ILE A 1 97 ? -4.670 6.881 -5.583 1.00 98.69 97 ILE A C 1
ATOM 665 O O . ILE A 1 97 ? -5.093 7.439 -6.593 1.00 98.69 97 ILE A O 1
ATOM 669 N N . SER A 1 98 ? -5.017 7.239 -4.350 1.00 98.44 98 SER A N 1
ATOM 670 C CA . SER A 1 98 ? -5.898 8.363 -3.996 1.00 98.44 98 SER A CA 1
ATOM 671 C C . SER A 1 98 ? -5.196 9.389 -3.096 1.00 98.44 98 SER A C 1
ATOM 673 O O . SER A 1 98 ? -5.839 10.168 -2.397 1.00 98.44 98 SER A O 1
ATOM 675 N N . GLY A 1 99 ? -3.866 9.329 -3.024 1.00 97.31 99 GLY A N 1
ATOM 676 C CA . GLY A 1 99 ? -3.038 10.224 -2.229 1.00 97.31 99 GLY A CA 1
ATOM 677 C C . GLY A 1 99 ? -1.585 10.175 -2.684 1.00 97.31 99 GLY A C 1
ATOM 678 O O . GLY A 1 99 ? -1.101 9.126 -3.103 1.00 97.31 99 GLY A O 1
ATOM 679 N N . GLY A 1 100 ? -0.895 11.315 -2.600 1.00 97.69 100 GLY A N 1
ATOM 680 C CA . GLY A 1 100 ? 0.560 11.406 -2.741 1.00 97.69 100 GLY A CA 1
ATOM 681 C C . GLY A 1 100 ? 1.138 10.682 -3.961 1.00 97.69 100 GLY A C 1
ATOM 682 O O . GLY A 1 100 ? 0.648 10.821 -5.088 1.00 97.69 100 GLY A O 1
ATOM 683 N N . THR A 1 101 ? 2.201 9.916 -3.712 1.00 98.06 101 THR A N 1
ATOM 684 C CA . THR A 1 101 ? 2.980 9.226 -4.744 1.00 98.06 101 THR A CA 1
ATOM 685 C C . THR A 1 101 ? 3.200 7.758 -4.381 1.00 98.06 101 THR A C 1
ATOM 687 O O . THR A 1 101 ? 3.667 7.435 -3.289 1.00 98.06 101 THR A O 1
ATOM 690 N N . LEU A 1 102 ? 2.944 6.853 -5.322 1.00 98.00 102 LEU A N 1
ATOM 691 C CA . LEU A 1 102 ? 3.437 5.479 -5.271 1.00 98.00 102 LEU A CA 1
ATOM 692 C C . LEU A 1 102 ? 4.657 5.363 -6.181 1.00 98.00 102 LEU A C 1
ATOM 694 O O . LEU A 1 102 ? 4.596 5.715 -7.354 1.00 98.00 102 LEU A O 1
ATOM 698 N N . THR A 1 103 ? 5.772 4.875 -5.657 1.00 97.69 103 THR A N 1
ATOM 699 C CA . THR A 1 103 ? 6.970 4.563 -6.441 1.00 97.69 103 THR A CA 1
ATOM 700 C C . THR A 1 103 ? 7.175 3.058 -6.474 1.00 97.69 103 THR A C 1
ATOM 702 O O . THR A 1 103 ? 7.057 2.396 -5.445 1.00 97.69 103 THR A O 1
ATOM 705 N N . ILE A 1 104 ? 7.509 2.519 -7.641 1.00 96.50 104 ILE A N 1
ATOM 706 C CA . ILE A 1 104 ? 7.815 1.100 -7.832 1.00 96.50 104 ILE A CA 1
ATOM 707 C C . ILE A 1 104 ? 9.239 0.928 -8.340 1.00 96.50 104 ILE A C 1
ATOM 709 O O . ILE A 1 104 ? 9.665 1.651 -9.236 1.00 96.50 104 ILE A O 1
ATOM 713 N N . GLU A 1 105 ? 9.992 -0.019 -7.791 1.00 95.62 105 GLU A N 1
ATOM 714 C CA . GLU A 1 105 ? 11.366 -0.290 -8.258 1.00 95.62 105 GLU A CA 1
ATOM 715 C C . GLU A 1 105 ? 11.428 -1.368 -9.347 1.00 95.62 105 GLU A C 1
ATOM 717 O O . GLU A 1 105 ? 12.416 -1.482 -10.070 1.00 95.62 105 GLU A O 1
ATOM 722 N N . ASN A 1 106 ? 10.355 -2.140 -9.490 1.00 94.00 106 ASN A N 1
ATOM 723 C CA . ASN A 1 106 ? 10.182 -3.146 -10.524 1.00 94.00 106 ASN A CA 1
ATOM 724 C C . ASN A 1 106 ? 8.712 -3.172 -10.969 1.00 94.00 106 ASN A C 1
ATOM 726 O O . ASN A 1 106 ? 7.819 -2.813 -10.201 1.00 94.00 106 ASN A O 1
ATOM 730 N N . ALA A 1 107 ? 8.446 -3.609 -12.201 1.00 92.56 107 ALA A N 1
ATOM 731 C CA . ALA A 1 107 ? 7.083 -3.621 -12.743 1.00 92.56 107 ALA A CA 1
ATOM 732 C C . ALA A 1 107 ? 6.142 -4.569 -11.976 1.00 92.56 107 ALA A C 1
ATOM 734 O O . ALA A 1 107 ? 4.956 -4.284 -11.843 1.00 92.56 107 ALA A O 1
ATOM 735 N N . ALA A 1 108 ? 6.676 -5.658 -11.415 1.00 95.75 108 ALA A N 1
ATOM 736 C CA . ALA A 1 108 ? 5.903 -6.636 -10.656 1.00 95.75 108 ALA A CA 1
ATOM 737 C C . ALA A 1 108 ? 5.515 -6.154 -9.242 1.00 95.75 108 ALA A C 1
ATOM 739 O O . ALA A 1 108 ? 4.807 -6.855 -8.521 1.00 95.75 108 ALA A O 1
ATOM 740 N N . ALA A 1 109 ? 5.918 -4.948 -8.831 1.00 96.81 109 ALA A N 1
ATOM 741 C CA . ALA A 1 109 ? 5.525 -4.368 -7.550 1.00 96.81 109 ALA A CA 1
ATOM 742 C C . ALA A 1 109 ? 4.041 -3.945 -7.495 1.00 96.81 109 ALA A C 1
ATOM 744 O O . ALA A 1 109 ? 3.513 -3.709 -6.410 1.00 96.81 109 ALA A O 1
ATOM 745 N N . LEU A 1 110 ? 3.342 -3.867 -8.630 1.00 96.44 110 LEU A N 1
ATOM 746 C CA . LEU A 1 110 ? 1.928 -3.461 -8.691 1.00 96.44 110 LEU A CA 1
ATOM 747 C C . LEU A 1 110 ? 0.931 -4.620 -8.545 1.00 96.44 110 LEU A C 1
ATOM 749 O O . LEU A 1 110 ? -0.277 -4.389 -8.561 1.00 96.44 110 LEU A O 1
ATOM 753 N N . GLY A 1 111 ? 1.418 -5.854 -8.389 1.00 96.62 111 GLY A N 1
ATOM 754 C CA . GLY A 1 111 ? 0.559 -7.032 -8.445 1.00 96.62 111 GLY A CA 1
ATOM 755 C C . GLY A 1 111 ? 0.140 -7.359 -9.878 1.00 96.62 111 GLY A C 1
ATOM 756 O O . GLY A 1 111 ? 0.803 -6.972 -10.840 1.00 96.62 111 GLY A O 1
ATOM 757 N N . THR A 1 112 ? -0.952 -8.109 -10.012 1.00 97.31 112 THR A N 1
ATOM 758 C CA . THR A 1 112 ? -1.494 -8.562 -11.306 1.00 97.31 112 THR A CA 1
ATOM 759 C C . THR A 1 112 ? -2.837 -7.923 -11.658 1.00 97.31 112 THR A C 1
ATOM 761 O O . THR A 1 112 ? -3.376 -8.205 -12.725 1.00 97.31 112 THR A O 1
ATOM 764 N N . GLY A 1 113 ? -3.386 -7.092 -10.766 1.00 96.88 113 GLY A N 1
ATOM 765 C CA . GLY A 1 113 ? -4.638 -6.368 -10.980 1.00 96.88 113 GLY A CA 1
ATOM 766 C C . GLY A 1 113 ? -4.454 -4.993 -11.621 1.00 96.88 113 GLY A C 1
ATOM 767 O O . GLY A 1 113 ? -3.334 -4.522 -11.825 1.00 96.88 113 GLY A O 1
ATOM 768 N N . ASP A 1 114 ? 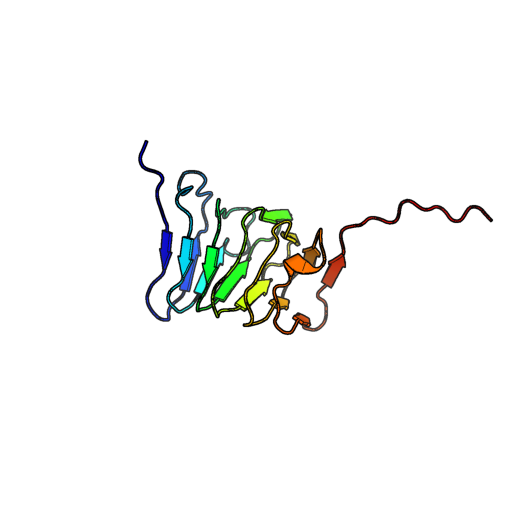-5.577 -4.327 -11.883 1.00 97.75 114 ASP A N 1
ATOM 769 C CA . ASP A 1 114 ? -5.593 -2.983 -12.462 1.00 97.75 114 ASP A CA 1
ATOM 770 C C . ASP A 1 114 ? -4.977 -1.936 -11.527 1.00 97.75 114 ASP A C 1
ATOM 772 O O . ASP A 1 114 ? -5.026 -2.041 -10.297 1.00 97.75 114 ASP A O 1
ATOM 776 N N . VAL A 1 115 ? -4.444 -0.868 -12.121 1.00 98.12 115 VAL A N 1
ATOM 777 C CA . VAL A 1 115 ? -3.976 0.310 -11.388 1.00 98.12 115 VAL A CA 1
ATOM 778 C C . VAL A 1 115 ? -4.905 1.484 -11.656 1.00 98.12 115 VAL A C 1
ATOM 780 O O . VAL A 1 115 ? -5.068 1.910 -12.796 1.00 98.12 115 VAL A O 1
ATOM 783 N N . THR A 1 116 ? -5.480 2.042 -10.593 1.00 98.44 116 THR A N 1
ATOM 784 C CA . THR A 1 116 ? -6.318 3.246 -10.649 1.00 98.44 116 THR A CA 1
ATOM 785 C C . THR A 1 116 ? -5.604 4.407 -9.973 1.00 98.44 116 THR A C 1
ATOM 787 O O . THR A 1 116 ? -5.214 4.302 -8.811 1.00 98.44 116 THR A O 1
ATOM 790 N N . ILE A 1 117 ? -5.471 5.530 -10.677 1.00 98.12 117 ILE A N 1
ATOM 791 C CA . ILE A 1 117 ? -4.866 6.762 -10.160 1.00 98.12 117 ILE A CA 1
ATOM 792 C C . ILE A 1 117 ? -5.928 7.860 -10.195 1.00 98.12 117 ILE A C 1
ATOM 794 O O . ILE A 1 117 ? -6.423 8.205 -11.268 1.00 98.12 117 ILE A O 1
ATOM 798 N N . GLU A 1 118 ? -6.307 8.383 -9.030 1.00 98.31 118 GLU A N 1
ATOM 799 C CA . GLU A 1 118 ? -7.210 9.535 -8.939 1.00 98.31 118 GLU A CA 1
ATOM 800 C C . GLU A 1 118 ? -6.473 10.841 -9.305 1.00 98.31 118 GLU A C 1
ATOM 802 O O . GLU A 1 118 ? -5.242 10.898 -9.374 1.00 98.31 118 GLU A O 1
ATOM 807 N N . ASN A 1 119 ? -7.231 11.905 -9.586 1.00 97.25 119 ASN A N 1
ATOM 808 C CA . ASN A 1 119 ? -6.676 13.169 -10.072 1.00 97.25 119 ASN A CA 1
ATOM 809 C C . ASN A 1 119 ? -5.678 13.776 -9.066 1.00 97.25 119 ASN A C 1
ATOM 811 O O . ASN A 1 119 ? -5.982 13.910 -7.885 1.00 97.25 119 ASN A O 1
ATOM 815 N N . GLY A 1 120 ? -4.504 14.183 -9.554 1.00 95.69 120 GLY A N 1
ATOM 816 C CA . GLY A 1 120 ? -3.496 14.880 -8.753 1.00 95.69 120 GLY A CA 1
ATOM 817 C C . GLY A 1 120 ? -2.504 13.968 -8.025 1.00 95.69 120 GLY A C 1
ATOM 818 O O . GLY A 1 120 ? -1.680 14.474 -7.264 1.00 95.69 120 GLY A O 1
ATOM 819 N N . HIS A 1 121 ? -2.539 12.654 -8.262 1.00 97.69 121 HIS A N 1
ATOM 820 C CA . HIS A 1 121 ? -1.598 11.695 -7.672 1.00 97.69 121 HIS A CA 1
ATOM 821 C C . HIS A 1 121 ? -0.658 11.084 -8.705 1.00 97.69 121 HIS A C 1
ATOM 823 O O . HIS A 1 121 ? -0.830 11.251 -9.913 1.00 97.69 121 HIS A O 1
ATOM 829 N N . GLN A 1 122 ? 0.375 10.395 -8.222 1.00 97.19 122 GLN A N 1
ATOM 830 C CA . GLN A 1 122 ? 1.459 9.923 -9.076 1.00 97.19 122 GLN 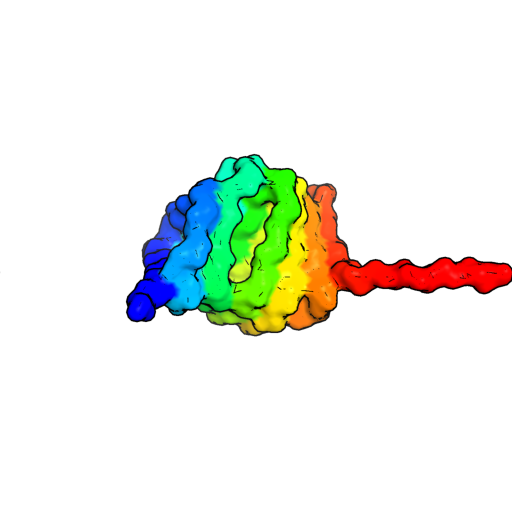A CA 1
ATOM 831 C C . GLN A 1 122 ? 1.780 8.450 -8.844 1.00 97.19 122 GLN A C 1
ATOM 833 O O . GLN A 1 122 ? 1.913 7.997 -7.709 1.00 97.19 122 GLN A O 1
ATOM 838 N N . LEU A 1 123 ? 1.990 7.737 -9.947 1.00 96.69 123 LEU A N 1
ATOM 839 C CA . LEU A 1 123 ? 2.743 6.492 -9.991 1.00 96.69 123 LEU A CA 1
ATOM 840 C C . LEU A 1 123 ? 4.089 6.783 -10.662 1.00 96.69 123 LEU A C 1
ATOM 842 O O . LEU A 1 123 ? 4.123 7.300 -11.777 1.00 96.69 123 LEU A O 1
ATOM 846 N N . ILE A 1 124 ? 5.190 6.446 -9.999 1.00 95.19 124 ILE A N 1
ATOM 847 C CA . ILE A 1 124 ? 6.550 6.649 -10.504 1.00 95.19 124 ILE A CA 1
ATOM 848 C C . ILE A 1 124 ? 7.250 5.300 -10.632 1.00 95.19 124 ILE A C 1
ATOM 850 O O . ILE A 1 124 ? 7.304 4.523 -9.683 1.00 95.19 124 ILE A O 1
ATOM 854 N N . TYR A 1 125 ? 7.858 5.043 -11.789 1.00 93.88 125 TYR A N 1
ATOM 855 C CA . TYR A 1 125 ? 8.803 3.941 -11.949 1.00 93.88 125 TYR A CA 1
ATOM 856 C C . TYR A 1 125 ? 10.212 4.408 -11.555 1.00 93.88 125 TYR A C 1
ATOM 858 O O . TYR A 1 125 ? 10.774 5.320 -12.159 1.00 93.88 125 TYR A O 1
ATOM 866 N N . GLY A 1 126 ? 10.780 3.796 -10.518 1.00 76.00 126 GLY A N 1
ATOM 867 C CA . GLY A 1 126 ? 11.998 4.205 -9.815 1.00 76.00 126 GLY A CA 1
ATOM 868 C C . GLY A 1 126 ? 13.319 3.945 -10.544 1.00 76.00 126 GLY A C 1
ATOM 869 O O . GLY A 1 126 ? 14.376 4.288 -10.010 1.00 76.00 126 GLY A O 1
ATOM 870 N N . ALA A 1 127 ? 13.309 3.411 -11.768 1.00 58.75 127 ALA A N 1
ATOM 871 C CA . ALA A 1 127 ? 14.505 3.427 -12.606 1.00 58.75 127 ALA A CA 1
ATOM 872 C C . ALA A 1 127 ? 14.760 4.862 -13.090 1.00 58.75 127 ALA A C 1
ATOM 874 O O . ALA A 1 127 ? 14.301 5.280 -14.152 1.00 58.75 127 ALA A O 1
ATOM 875 N N . ARG A 1 128 ? 15.494 5.645 -12.290 1.00 61.78 128 ARG A N 1
ATOM 876 C CA . ARG A 1 128 ? 16.043 6.933 -12.725 1.00 61.78 128 ARG A CA 1
ATOM 877 C C . ARG A 1 128 ? 16.907 6.689 -13.963 1.00 61.78 128 ARG A C 1
ATOM 879 O O . ARG A 1 128 ? 18.042 6.235 -13.836 1.00 61.78 128 ARG A O 1
ATOM 886 N N . TRP A 1 129 ? 16.395 7.030 -15.144 1.00 51.81 129 TRP A N 1
ATOM 887 C CA . TRP A 1 129 ? 17.209 7.172 -16.347 1.00 51.81 129 TRP A CA 1
ATOM 888 C C . TRP A 1 129 ? 18.237 8.282 -16.099 1.00 51.81 129 TRP A C 1
ATOM 890 O O . TRP A 1 129 ? 17.952 9.467 -16.245 1.00 51.81 129 TRP A O 1
ATOM 900 N N . ARG A 1 130 ? 19.452 7.904 -15.692 1.00 66.00 130 ARG A N 1
ATOM 901 C CA . ARG A 1 130 ? 20.625 8.792 -15.649 1.00 66.00 130 ARG A CA 1
ATOM 902 C C . ARG A 1 130 ? 21.326 8.814 -17.011 1.00 66.00 130 ARG A C 1
ATOM 904 O O . ARG A 1 130 ? 22.541 8.691 -17.087 1.00 66.00 130 ARG A O 1
ATOM 911 N N . GLY A 1 131 ? 20.555 8.932 -18.087 1.00 58.06 131 GLY A N 1
ATOM 912 C CA . GLY A 1 131 ? 21.080 9.153 -19.429 1.00 58.06 131 GLY A CA 1
ATOM 913 C C . GLY A 1 131 ? 20.903 10.617 -19.790 1.00 58.06 131 GLY A C 1
ATOM 914 O O . GLY A 1 131 ? 19.849 10.997 -20.287 1.00 58.06 131 GLY A O 1
ATOM 915 N N . CYS A 1 132 ? 21.912 11.447 -19.527 1.00 72.19 132 CYS A N 1
ATOM 916 C CA . CYS A 1 132 ? 22.044 12.691 -20.275 1.00 72.19 132 CYS A CA 1
ATOM 917 C C . CYS A 1 132 ? 22.167 12.291 -21.751 1.00 72.19 132 CYS A C 1
ATOM 919 O O . CYS A 1 132 ? 23.118 11.600 -22.111 1.00 72.19 132 CYS A O 1
ATOM 921 N N . ILE A 1 133 ? 21.203 12.666 -22.592 1.00 64.12 133 ILE A N 1
ATOM 922 C CA . ILE A 1 133 ? 21.415 12.646 -24.039 1.00 64.12 133 ILE A CA 1
ATOM 923 C C . ILE A 1 133 ? 22.375 13.803 -24.304 1.00 64.12 133 ILE A C 1
ATOM 925 O O . ILE A 1 133 ? 21.959 14.956 -24.416 1.00 64.12 133 ILE A O 1
ATOM 929 N N . THR A 1 134 ? 23.672 13.507 -24.330 1.00 61.78 134 TH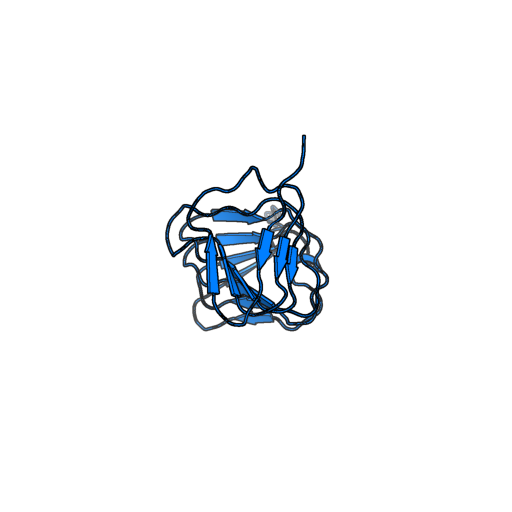R A N 1
ATOM 930 C CA . THR A 1 134 ? 24.650 14.396 -24.951 1.00 61.78 134 THR A CA 1
ATOM 931 C C . THR A 1 134 ? 24.277 14.494 -26.424 1.00 61.78 134 THR A C 1
ATOM 933 O O . THR A 1 134 ? 24.333 13.491 -27.137 1.00 61.78 134 THR A O 1
ATOM 936 N N . ARG A 1 135 ? 23.801 15.673 -26.834 1.00 60.31 135 ARG A N 1
ATOM 937 C CA . ARG A 1 135 ? 23.760 16.053 -28.247 1.00 60.31 135 ARG A CA 1
ATOM 938 C C . ARG A 1 135 ? 25.174 16.199 -28.782 1.00 60.31 135 ARG A C 1
ATOM 940 O O . ARG A 1 135 ? 26.032 16.665 -27.999 1.00 60.31 135 ARG A O 1
#

Secondary structure (DSSP, 8-state):
-PPP-EEE-SSSEEEE-S--TT-TT-EEE-SSEEEE-SSSS-----S-EEESSEEEE--SSEEEE-S-EESS-EEEE-SSSEEEE-S----SS-EEE-SSEEEESSGGGG-SS-EEE-TT-EEEE----------

pLDDT: mean 92.83, std 10.85, range [48.56, 98.75]

InterPro domains:
  IPR013425 Autotransporter-associated beta strand repeat [PF12951] (7-36)
  IPR013425 Autotransporter-associated beta strand repeat [PF12951] (77-104)
  IPR013425 Autotransporter-associated beta strand repeat [TI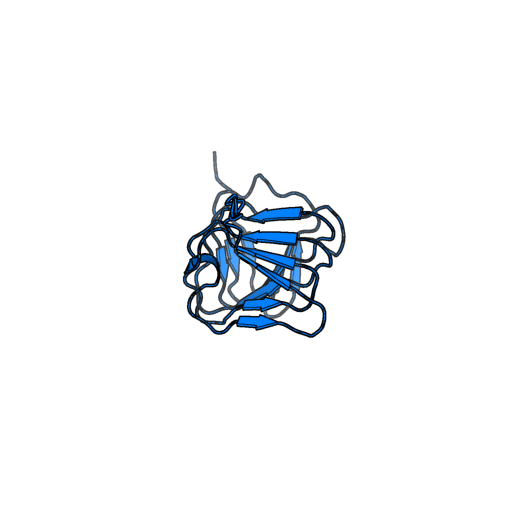GR02601] (6-37)
  IPR013425 Autotransporter-associated beta strand repeat [TIGR02601] (79-104)

Sequence (135 aa):
MILGAIRKVGTGTLTLSGDHNSFTGGTTISAGVLQIGNGGATGSLPGNVVTNGALSFNRNNTMTFTGTISGSGEVRQVGTGTTVLTGINTYPGGTKISGGTLTIENAAALGTGDVTIENGHQLIYGARWRGCITR

Foldseek 3Di:
DDQAEAEADDAEEDEFQAADPRNAVEYEHPHHEYEAHDLEQHGDDHEAYEDQYEYEYAYAEEDEHAYEYEHAYEYEYQHQYEYEFEHQYAHANWYEYNHHEYEYQDPSSGHNHYYHYDPPYYYHHPPPPPDDPDD

Radius of gyration: 14.95 Å; chains: 1; bounding box: 39×32×48 Å

Organism: NCBI:txid2706015